Protein AF-A0A7C6EQD5-F1 (afdb_monomer)

Mean predicted align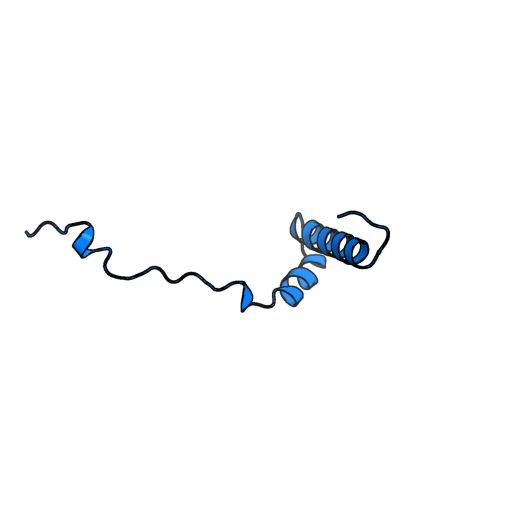ed error: 6.14 Å

Secondary structure (DSSP, 8-state):
-PPPPHHHH--SPP----GGG---HHHHHHGGGS-THHHHHHHHHHHHHHHHH-TT---

Solvent-accessible surface area (backbone atoms only — not comparable to full-atom values): 3886 Å² total; per-residue (Å²): 132,87,82,84,50,72,75,74,74,63,72,72,81,86,82,74,83,65,65,88,80,52,84,54,65,69,59,47,59,57,20,56,83,43,70,70,70,41,25,52,52,30,53,50,48,53,52,50,56,52,44,75,70,36,90,86,54,87,130

Nearest PDB structures (foldseek):
  6xxj-assembly1_A  TM=5.558E-01  e=6.938E+00  Homo sapiens
  8a0g-assembly1_B-2  TM=5.579E-01  e=7.414E+00  Homo sapiens

Structure (mmCIF, N/CA/C/O backbone):
data_AF-A0A7C6EQD5-F1
#
_entry.id   AF-A0A7C6EQD5-F1
#
loop_
_atom_site.group_PDB
_atom_site.id
_atom_site.type_symbol
_atom_site.label_atom_id
_atom_site.label_alt_id
_atom_site.label_comp_id
_atom_site.label_asym_id
_atom_site.label_entity_id
_atom_site.label_seq_id
_atom_site.pdbx_PDB_ins_code
_atom_site.Cartn_x
_atom_site.Cartn_y
_atom_site.Cartn_z
_atom_site.occupancy
_atom_site.B_iso_or_equiv
_atom_site.auth_seq_id
_atom_site.auth_comp_id
_atom_site.auth_asym_id
_atom_site.auth_atom_id
_atom_site.pdbx_PDB_model_num
ATOM 1 N N . MET A 1 1 ? -22.001 5.686 45.516 1.00 71.38 1 MET A N 1
ATOM 2 C CA . MET A 1 1 ? -21.959 5.416 44.058 1.00 71.38 1 MET A CA 1
ATOM 3 C C . MET A 1 1 ? -20.950 4.302 43.799 1.00 71.38 1 MET A C 1
ATOM 5 O O . MET A 1 1 ? -19.871 4.350 44.378 1.00 71.38 1 MET A O 1
ATOM 9 N N . LYS A 1 2 ? -21.294 3.272 43.015 1.00 80.81 2 LYS A N 1
ATOM 10 C CA . LYS A 1 2 ? -20.393 2.138 42.731 1.00 80.81 2 LYS A CA 1
ATOM 11 C C . LYS A 1 2 ? -19.253 2.599 41.812 1.00 80.81 2 LYS A C 1
ATOM 13 O O . LYS A 1 2 ? -19.519 3.171 40.761 1.00 80.81 2 LYS A O 1
ATOM 18 N N . LYS A 1 3 ? -17.997 2.352 42.195 1.00 85.50 3 LYS A N 1
ATOM 19 C CA . LYS A 1 3 ? -16.818 2.661 41.369 1.00 85.50 3 LYS A CA 1
ATOM 20 C C . LYS A 1 3 ? -16.692 1.602 40.266 1.00 85.50 3 LYS A C 1
ATOM 22 O O . LYS A 1 3 ? -16.527 0.429 40.589 1.00 85.50 3 LYS A O 1
ATOM 27 N N . LEU A 1 4 ? -16.794 1.995 38.992 1.00 88.50 4 LEU A N 1
ATOM 28 C CA . LEU A 1 4 ? -16.548 1.082 37.866 1.00 88.50 4 LEU A CA 1
ATOM 29 C C . LEU A 1 4 ? -15.072 0.663 37.835 1.00 88.50 4 LEU A C 1
ATOM 31 O O . LEU A 1 4 ? -14.174 1.489 38.017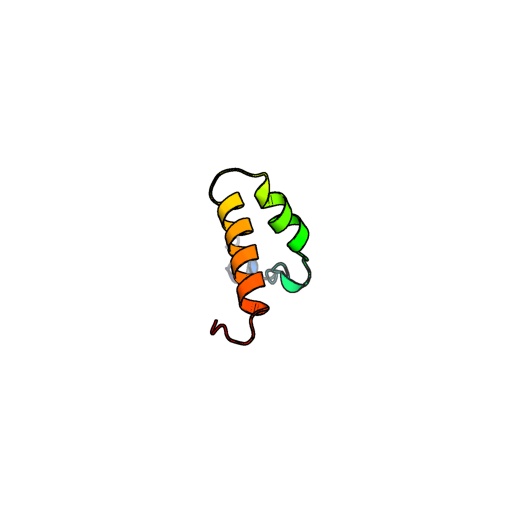 1.00 88.50 4 LEU A O 1
ATOM 35 N N . THR A 1 5 ? -14.821 -0.621 37.592 1.00 93.06 5 THR A N 1
ATOM 36 C CA . THR A 1 5 ? -13.476 -1.180 37.426 1.00 93.06 5 THR A CA 1
ATOM 37 C C . THR A 1 5 ? -13.098 -1.261 35.946 1.00 93.06 5 THR A C 1
ATOM 39 O O . THR A 1 5 ? -13.959 -1.253 35.070 1.00 93.06 5 THR A O 1
ATOM 42 N N . LYS A 1 6 ? -11.802 -1.404 35.634 1.00 88.12 6 LYS A N 1
ATOM 43 C CA . LYS A 1 6 ? -11.343 -1.594 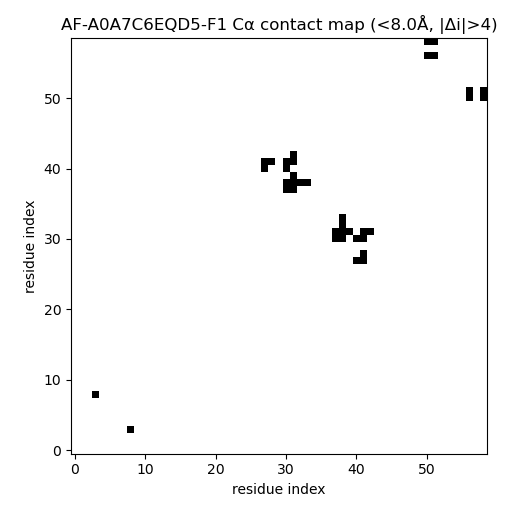34.243 1.00 88.12 6 LYS A CA 1
ATOM 44 C C . LYS A 1 6 ? -12.010 -2.798 33.564 1.00 88.12 6 LYS A C 1
ATOM 46 O O . LYS A 1 6 ? -12.334 -2.734 32.386 1.00 88.12 6 LYS A O 1
ATOM 51 N N . LYS A 1 7 ? -12.264 -3.873 34.317 1.00 87.81 7 LYS A N 1
ATOM 52 C CA . LYS A 1 7 ? -12.965 -5.064 33.814 1.00 87.81 7 LYS A CA 1
ATOM 53 C C . LYS A 1 7 ? -14.429 -4.780 33.470 1.00 87.81 7 LYS A C 1
ATOM 55 O O . LYS A 1 7 ? -14.982 -5.436 32.597 1.00 87.81 7 LYS A O 1
ATOM 60 N N . ASP A 1 8 ? -15.045 -3.800 34.130 1.00 89.69 8 ASP A N 1
ATOM 61 C CA . ASP A 1 8 ? -16.431 -3.424 33.856 1.00 89.69 8 ASP A CA 1
ATOM 62 C C . ASP A 1 8 ? -16.581 -2.660 32.533 1.00 89.69 8 ASP A C 1
ATOM 64 O O . ASP A 1 8 ? -17.652 -2.728 31.934 1.00 89.69 8 ASP A O 1
ATOM 68 N N . ILE A 1 9 ? -15.525 -1.972 32.075 1.00 90.50 9 ILE A N 1
ATOM 69 C CA . ILE A 1 9 ? -15.534 -1.127 30.864 1.00 90.50 9 ILE A CA 1
ATOM 70 C C . ILE A 1 9 ? -14.833 -1.756 29.650 1.00 90.50 9 ILE A C 1
ATOM 72 O O . ILE A 1 9 ? -15.112 -1.359 28.527 1.00 90.50 9 ILE A O 1
ATOM 76 N N . LEU A 1 10 ? -13.940 -2.731 29.843 1.00 91.44 10 LEU A N 1
ATOM 77 C CA . LEU A 1 10 ? -13.184 -3.390 28.764 1.00 91.44 10 LEU A CA 1
ATOM 78 C C . LEU A 1 10 ? -13.757 -4.778 28.431 1.00 91.44 10 LEU A C 1
ATOM 80 O O . LEU A 1 10 ? -13.022 -5.764 28.402 1.00 91.44 10 LEU A O 1
ATOM 84 N N . LYS A 1 11 ? -15.079 -4.875 28.255 1.00 91.88 11 LYS A N 1
ATOM 85 C CA . LYS A 1 11 ? -15.759 -6.153 27.968 1.00 91.88 11 LYS A CA 1
ATOM 86 C C . LYS A 1 11 ? -15.747 -6.515 26.486 1.00 91.88 11 LYS A C 1
ATOM 88 O O . LYS A 1 11 ? -15.692 -7.693 26.148 1.00 91.88 11 LYS A O 1
ATOM 93 N N . ASP A 1 12 ? -15.773 -5.506 25.626 1.00 92.75 12 ASP A N 1
ATOM 94 C CA . ASP A 1 12 ? -15.858 -5.691 24.185 1.00 92.75 12 ASP A CA 1
ATOM 95 C C . ASP A 1 12 ? -14.466 -5.731 23.551 1.00 92.75 12 ASP A C 1
ATOM 97 O O . ASP A 1 12 ? -13.584 -4.928 23.863 1.00 92.75 12 ASP A O 1
ATOM 101 N N . THR A 1 13 ? -14.263 -6.673 22.632 1.00 91.94 13 THR A N 1
ATOM 102 C CA . THR A 1 13 ? -13.028 -6.757 21.849 1.00 91.94 13 THR A CA 1
ATOM 103 C C . THR A 1 13 ? -13.020 -5.694 20.755 1.00 91.94 13 THR A C 1
ATOM 105 O O . THR A 1 13 ? -13.959 -5.601 19.961 1.00 91.94 13 THR A O 1
ATOM 108 N N . ILE A 1 14 ? -11.929 -4.930 20.670 1.00 91.62 14 ILE A N 1
ATOM 109 C CA . ILE A 1 14 ? -11.713 -3.962 19.592 1.00 91.62 14 ILE A CA 1
ATOM 110 C C . ILE A 1 14 ? -11.598 -4.718 18.266 1.00 91.62 14 ILE A C 1
ATOM 112 O O . ILE A 1 14 ? -10.742 -5.586 18.095 1.00 91.62 14 ILE A O 1
ATOM 116 N N . LYS A 1 15 ? -12.467 -4.377 17.314 1.00 92.31 15 LYS A N 1
ATOM 117 C CA . LYS A 1 15 ? -12.422 -4.912 15.952 1.00 92.31 15 LYS A CA 1
ATOM 118 C C . LYS A 1 15 ? -11.603 -3.967 15.081 1.00 92.31 15 LYS A C 1
ATOM 120 O O . LYS A 1 15 ? -11.998 -2.824 14.870 1.00 92.31 15 LYS A O 1
ATOM 125 N N . HIS A 1 16 ? -10.472 -4.450 14.580 1.00 93.12 16 HIS A N 1
ATOM 126 C CA . HIS A 1 16 ? -9.655 -3.723 13.612 1.00 93.12 16 HIS A CA 1
ATOM 127 C C . HIS A 1 16 ? -10.166 -3.960 12.188 1.00 93.12 16 HIS A C 1
ATOM 129 O O . HIS A 1 16 ? -10.760 -4.999 11.892 1.00 93.12 16 HIS A O 1
ATOM 135 N N . ILE A 1 17 ? -9.920 -2.995 11.303 1.00 92.06 17 ILE A N 1
ATOM 136 C CA . ILE A 1 17 ? -10.188 -3.147 9.873 1.00 92.06 17 ILE A CA 1
ATOM 137 C C . ILE A 1 17 ? -9.220 -4.193 9.316 1.00 92.06 17 ILE A C 1
ATOM 139 O O . ILE A 1 17 ? -8.008 -4.096 9.509 1.00 92.06 17 ILE A O 1
ATOM 143 N N . ASP A 1 18 ? -9.754 -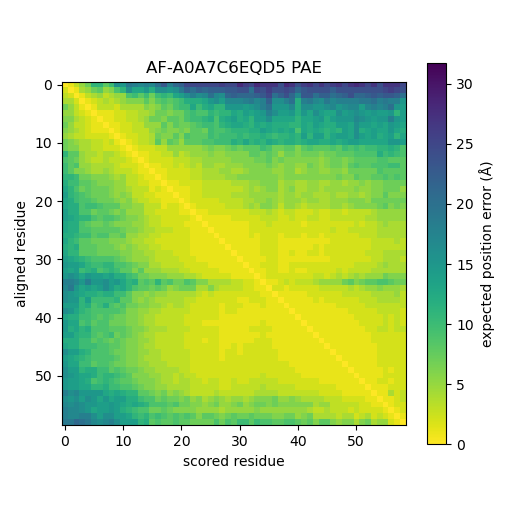5.182 8.604 1.00 93.38 18 ASP A N 1
ATOM 144 C CA . ASP A 1 18 ? -8.938 -6.117 7.837 1.00 93.38 18 ASP A CA 1
ATOM 145 C C . ASP A 1 18 ? -8.511 -5.451 6.527 1.00 93.38 18 ASP A C 1
ATOM 147 O O . ASP A 1 18 ? -9.241 -5.466 5.535 1.00 93.38 18 ASP A O 1
ATOM 151 N N . ILE A 1 19 ? -7.327 -4.835 6.539 1.00 91.00 19 ILE A N 1
ATOM 152 C CA . ILE A 1 19 ? -6.800 -4.082 5.396 1.00 91.00 19 ILE A CA 1
ATOM 153 C C . ILE A 1 19 ? -6.630 -4.955 4.145 1.00 91.00 19 ILE A C 1
ATOM 155 O O . ILE A 1 19 ? -6.689 -4.440 3.037 1.00 91.00 19 ILE A O 1
ATOM 159 N N . LYS A 1 20 ? -6.492 -6.282 4.294 1.00 93.00 20 LYS A N 1
ATOM 160 C CA . LYS A 1 20 ? -6.375 -7.206 3.154 1.00 93.00 20 LYS A CA 1
ATOM 161 C C . LYS A 1 20 ? -7.667 -7.319 2.351 1.00 93.00 20 LYS A C 1
ATOM 163 O O . LYS A 1 20 ? -7.626 -7.716 1.194 1.00 93.00 20 LYS A O 1
ATOM 168 N N . LYS A 1 21 ? -8.812 -6.999 2.962 1.00 95.25 21 LYS A N 1
ATOM 169 C CA . LYS A 1 21 ? -10.116 -6.981 2.283 1.00 95.25 21 LYS A CA 1
ATOM 170 C C . LYS A 1 21 ? -10.349 -5.700 1.484 1.00 95.25 21 LYS A C 1
ATOM 172 O O . LYS A 1 21 ? -11.386 -5.586 0.839 1.00 95.25 21 LYS A O 1
ATOM 177 N N . ILE A 1 22 ? -9.430 -4.739 1.553 1.00 93.12 22 ILE A N 1
ATOM 178 C CA . ILE A 1 22 ? -9.536 -3.454 0.873 1.00 93.12 22 ILE A CA 1
ATOM 179 C C . ILE A 1 22 ? -8.553 -3.458 -0.289 1.00 93.12 22 ILE A C 1
ATOM 181 O O . ILE A 1 22 ? -7.342 -3.514 -0.086 1.00 93.12 22 ILE A O 1
ATOM 185 N N . ASP A 1 23 ? -9.079 -3.358 -1.504 1.00 94.62 23 ASP A N 1
ATOM 186 C CA . ASP A 1 23 ? -8.259 -3.037 -2.665 1.00 94.62 23 ASP A CA 1
ATOM 187 C C . ASP A 1 23 ? -7.986 -1.527 -2.685 1.00 94.62 23 ASP A C 1
ATOM 189 O O . ASP A 1 23 ? -8.874 -0.714 -2.947 1.00 94.62 23 ASP A O 1
ATOM 193 N N . SER A 1 24 ? -6.752 -1.144 -2.362 1.00 94.44 24 SER A N 1
ATOM 194 C CA . SER A 1 24 ? -6.310 0.251 -2.346 1.00 94.44 24 SER A CA 1
ATOM 195 C C . SER A 1 24 ? -5.802 0.757 -3.698 1.00 94.44 24 SER A C 1
ATOM 197 O O . SER A 1 24 ? -5.437 1.930 -3.791 1.00 94.44 24 SER A O 1
ATOM 199 N N . THR A 1 25 ? -5.796 -0.069 -4.752 1.00 95.44 25 THR A N 1
ATOM 200 C CA . THR A 1 25 ? -5.191 0.271 -6.052 1.00 95.44 25 THR A CA 1
ATOM 201 C C . THR A 1 25 ? -5.765 1.564 -6.626 1.00 95.44 25 THR A C 1
ATOM 203 O O . THR A 1 25 ? -5.011 2.460 -6.999 1.00 95.44 25 THR A O 1
ATOM 206 N N . ALA A 1 26 ? -7.093 1.710 -6.618 1.00 96.00 26 ALA A N 1
ATOM 207 C CA . ALA A 1 26 ? -7.762 2.909 -7.127 1.00 96.00 26 ALA A CA 1
ATOM 208 C C . ALA A 1 26 ? -7.428 4.171 -6.311 1.00 96.00 26 ALA A C 1
ATOM 210 O O . ALA A 1 26 ? -7.320 5.264 -6.865 1.00 96.00 26 ALA A O 1
ATOM 211 N N . ILE A 1 27 ? -7.231 4.024 -4.996 1.00 95.62 27 ILE A N 1
ATOM 212 C CA . ILE A 1 27 ? -6.854 5.141 -4.125 1.00 95.62 27 ILE A CA 1
ATOM 213 C C . ILE A 1 27 ? -5.448 5.606 -4.493 1.00 95.62 27 ILE A C 1
ATOM 215 O O . ILE A 1 27 ? -5.269 6.787 -4.775 1.00 95.62 27 ILE A O 1
ATOM 219 N N . ILE A 1 28 ? -4.477 4.689 -4.546 1.00 96.81 28 ILE A N 1
ATOM 220 C CA . ILE A 1 28 ? -3.085 5.013 -4.885 1.00 96.81 28 ILE A CA 1
ATOM 221 C C . ILE A 1 28 ? -2.978 5.609 -6.291 1.00 96.81 28 ILE A C 1
ATOM 223 O O . ILE A 1 28 ? -2.242 6.574 -6.485 1.00 96.81 28 ILE A O 1
ATOM 227 N N . ASP A 1 29 ? -3.742 5.097 -7.256 1.00 97.19 29 ASP A N 1
ATOM 228 C CA . ASP A 1 29 ? -3.737 5.636 -8.615 1.00 97.19 29 ASP A CA 1
ATOM 229 C C . ASP A 1 29 ? -4.237 7.090 -8.661 1.00 97.19 29 ASP A C 1
ATOM 231 O O . ASP A 1 29 ? -3.600 7.955 -9.263 1.00 97.19 29 ASP A O 1
ATOM 235 N N . SER A 1 30 ? -5.299 7.407 -7.911 1.00 97.31 30 SER A N 1
ATOM 236 C CA . SER A 1 30 ? -5.805 8.782 -7.806 1.00 97.31 30 SER A CA 1
ATOM 237 C C . SER A 1 30 ? -4.809 9.762 -7.168 1.00 97.31 30 SER A C 1
ATOM 239 O O . SER A 1 30 ? -4.880 10.966 -7.422 1.00 97.31 30 SER A O 1
ATOM 241 N N . MET A 1 31 ? -3.843 9.275 -6.374 1.00 97.94 31 MET A N 1
ATOM 242 C CA . MET A 1 31 ? -2.854 10.130 -5.707 1.00 97.94 31 MET A CA 1
ATOM 243 C C . MET A 1 31 ? -1.903 10.835 -6.688 1.00 97.94 31 MET A C 1
ATOM 245 O O . MET A 1 31 ? -1.272 11.820 -6.304 1.00 97.94 31 MET A O 1
ATOM 249 N N . ARG A 1 32 ? -1.820 10.392 -7.951 1.00 97.38 32 ARG A N 1
ATOM 250 C CA . ARG A 1 32 ? -1.044 11.062 -9.016 1.00 97.38 32 ARG A CA 1
ATOM 251 C C . ARG A 1 32 ? -1.486 12.506 -9.238 1.00 97.38 32 ARG A C 1
ATOM 253 O O . ARG A 1 32 ? -0.649 13.400 -9.366 1.00 97.38 32 ARG A O 1
ATOM 260 N N . GLU A 1 33 ? -2.797 12.720 -9.212 1.00 97.25 33 GLU A N 1
ATOM 261 C CA . GLU A 1 33 ? -3.437 14.017 -9.452 1.00 97.25 33 GLU A CA 1
ATOM 262 C C . GLU A 1 33 ? -3.492 14.893 -8.191 1.00 97.25 33 GLU A C 1
ATOM 264 O O . GLU A 1 33 ? -3.974 16.024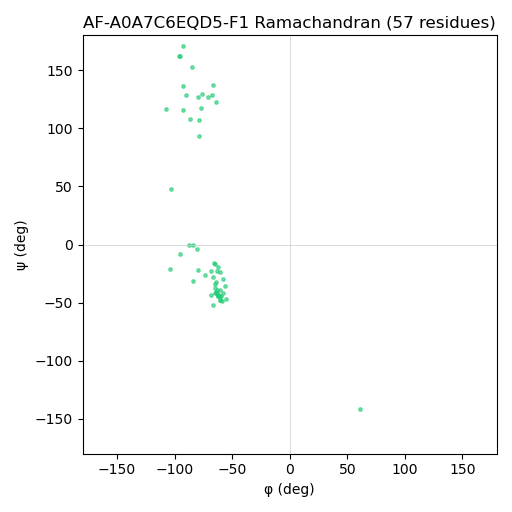 -8.220 1.00 97.25 33 GLU A O 1
ATOM 269 N N . MET A 1 34 ? -2.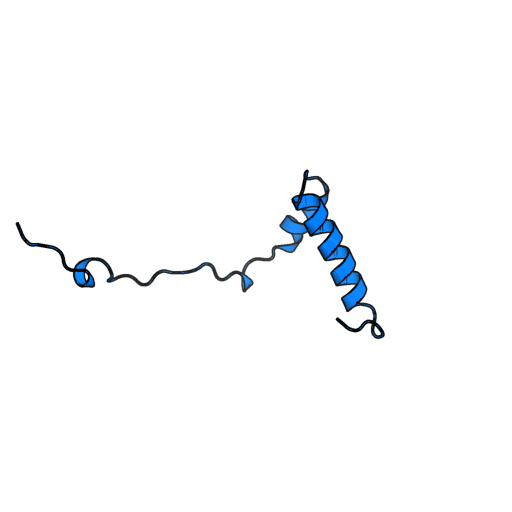976 14.396 -7.066 1.00 96.19 34 MET A N 1
ATOM 270 C CA . MET A 1 34 ? -2.934 15.122 -5.801 1.00 96.19 34 MET A CA 1
ATOM 271 C C . MET A 1 34 ? -1.607 15.878 -5.625 1.00 96.19 34 MET A C 1
ATOM 273 O O . MET A 1 34 ? -0.651 15.729 -6.395 1.00 96.19 34 MET A O 1
ATOM 277 N N . SER A 1 35 ? -1.555 16.718 -4.591 1.00 95.44 35 SER A N 1
ATOM 278 C CA . SER A 1 35 ? -0.381 17.522 -4.236 1.00 95.44 35 SER A CA 1
ATOM 279 C C . SER A 1 35 ? 0.477 16.851 -3.159 1.00 95.44 35 SER A C 1
ATOM 281 O O . SER A 1 35 ? 0.003 15.994 -2.411 1.00 95.44 35 SER A O 1
ATOM 283 N N . PHE A 1 36 ? 1.727 17.310 -3.038 1.00 95.19 36 PHE A N 1
ATOM 284 C CA . PHE A 1 36 ? 2.678 16.912 -1.993 1.00 95.19 36 PHE A CA 1
ATOM 285 C C . PHE A 1 36 ? 3.015 15.410 -2.013 1.00 95.19 36 PHE A C 1
ATOM 287 O O . PHE A 1 36 ? 3.161 14.806 -3.077 1.00 95.19 36 PHE A O 1
ATOM 294 N N . THR A 1 37 ? 3.144 14.810 -0.831 1.00 97.06 37 THR A N 1
ATOM 295 C CA . THR A 1 37 ? 3.588 13.429 -0.607 1.00 97.06 37 THR A CA 1
ATOM 296 C C . THR A 1 37 ? 2.660 12.377 -1.215 1.00 97.06 37 THR A 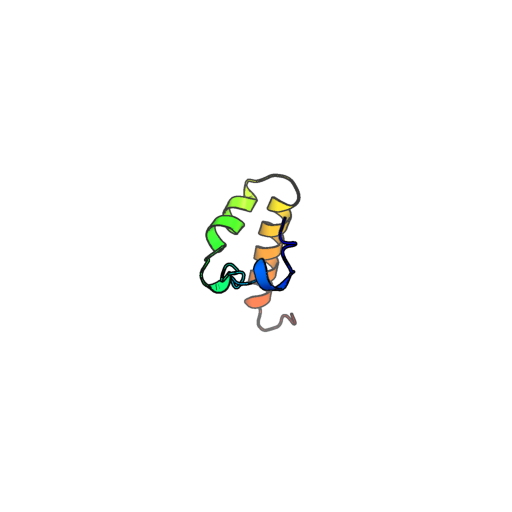C 1
ATOM 298 O O . THR A 1 37 ? 3.083 11.246 -1.465 1.00 97.06 37 THR A O 1
ATOM 301 N N . SER A 1 38 ? 1.410 12.733 -1.523 1.00 97.00 38 SER A N 1
ATOM 302 C CA . SER A 1 38 ? 0.489 11.851 -2.243 1.00 97.00 38 SER A CA 1
ATOM 303 C C . SER A 1 38 ? 1.029 11.495 -3.631 1.00 97.00 38 SER A C 1
ATOM 305 O O . SER A 1 38 ? 1.119 10.317 -3.981 1.00 97.00 38 SER A O 1
ATOM 307 N N . ARG A 1 39 ? 1.489 12.495 -4.394 1.00 97.44 39 ARG A N 1
ATOM 308 C CA .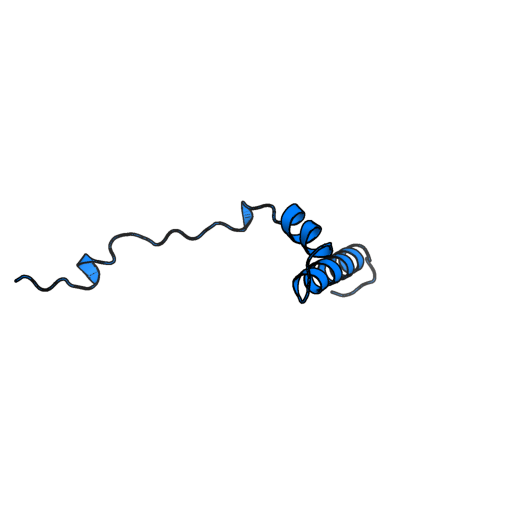 ARG A 1 39 ? 2.060 12.277 -5.733 1.00 97.44 39 ARG A CA 1
ATOM 309 C C . ARG A 1 39 ? 3.350 11.462 -5.677 1.00 97.44 39 ARG A C 1
ATOM 311 O O . ARG A 1 39 ? 3.602 10.621 -6.543 1.00 97.44 39 ARG A O 1
ATOM 318 N N . GLU A 1 40 ? 4.157 11.699 -4.648 1.00 98.00 40 GLU A N 1
ATOM 319 C CA . GLU A 1 40 ? 5.390 10.947 -4.404 1.00 98.00 40 GLU A CA 1
ATOM 320 C C . GLU A 1 40 ? 5.087 9.472 -4.120 1.00 98.00 40 GLU A C 1
ATOM 322 O O . GLU A 1 40 ? 5.746 8.598 -4.676 1.00 98.00 40 GLU A O 1
ATOM 327 N N . THR A 1 41 ? 4.038 9.184 -3.344 1.00 97.88 41 THR A N 1
ATOM 328 C CA . THR A 1 41 ? 3.596 7.813 -3.042 1.00 97.88 41 THR A CA 1
ATOM 329 C C . THR A 1 41 ? 3.166 7.062 -4.305 1.00 97.88 41 THR A C 1
ATOM 331 O O . THR A 1 41 ? 3.573 5.915 -4.512 1.00 97.88 41 THR A O 1
ATOM 334 N N . ALA A 1 42 ? 2.400 7.708 -5.192 1.00 97.94 42 ALA A N 1
ATOM 335 C CA . ALA A 1 42 ? 2.023 7.114 -6.477 1.00 97.9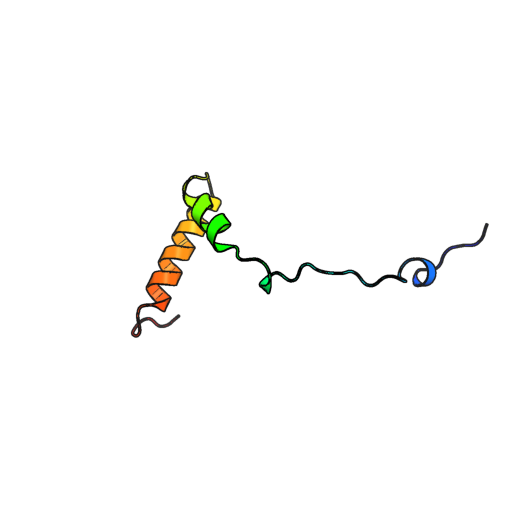4 42 ALA A CA 1
ATOM 336 C C . ALA A 1 42 ? 3.252 6.828 -7.359 1.00 97.94 42 ALA A C 1
ATOM 338 O O . ALA A 1 42 ? 3.396 5.736 -7.908 1.00 97.94 42 ALA A O 1
ATOM 339 N N . SER A 1 43 ? 4.188 7.778 -7.428 1.00 97.75 43 SER A N 1
ATOM 340 C CA . SER A 1 43 ? 5.427 7.633 -8.205 1.00 97.75 43 SER A CA 1
ATOM 341 C C . SER A 1 43 ? 6.334 6.523 -7.652 1.00 97.75 43 SER A C 1
ATOM 343 O O . SER A 1 43 ? 6.886 5.727 -8.411 1.00 97.75 43 SER A O 1
ATOM 345 N N . ALA A 1 44 ? 6.466 6.425 -6.326 1.00 97.94 44 ALA A N 1
ATOM 346 C CA . ALA A 1 44 ? 7.213 5.359 -5.662 1.00 97.94 44 ALA A CA 1
ATOM 347 C C . ALA A 1 44 ? 6.591 3.980 -5.930 1.00 97.94 44 ALA A C 1
ATOM 349 O O . ALA A 1 44 ? 7.314 3.014 -6.179 1.00 97.94 44 ALA A O 1
ATOM 350 N N . THR A 1 45 ? 5.257 3.905 -5.951 1.00 97.88 45 THR A N 1
ATOM 351 C CA . THR A 1 45 ? 4.526 2.679 -6.297 1.00 97.88 45 THR A CA 1
ATOM 352 C C . THR A 1 45 ? 4.877 2.210 -7.710 1.00 97.88 45 THR A C 1
ATOM 354 O O . THR A 1 45 ? 5.173 1.032 -7.901 1.00 97.88 45 THR A O 1
ATOM 357 N N . ASP A 1 46 ? 4.943 3.109 -8.695 1.00 97.12 46 ASP A N 1
ATOM 358 C CA . ASP A 1 46 ? 5.336 2.739 -10.064 1.00 97.12 46 ASP A CA 1
ATOM 359 C C . ASP A 1 46 ? 6.758 2.200 -10.152 1.00 97.12 46 ASP A C 1
ATOM 361 O O . ASP A 1 46 ? 7.015 1.219 -10.856 1.00 97.12 46 ASP A O 1
ATOM 365 N N . ILE A 1 47 ? 7.694 2.852 -9.458 1.00 96.81 47 ILE A N 1
ATOM 366 C CA . ILE A 1 47 ? 9.096 2.429 -9.414 1.00 96.81 47 ILE A CA 1
ATOM 367 C C . ILE A 1 47 ? 9.176 1.023 -8.826 1.00 96.81 47 ILE A C 1
ATOM 369 O O . ILE A 1 47 ? 9.784 0.141 -9.431 1.00 96.81 47 ILE A O 1
ATOM 373 N N . PHE A 1 48 ? 8.494 0.788 -7.707 1.00 97.00 48 PHE A N 1
ATOM 374 C CA . PHE A 1 48 ? 8.449 -0.522 -7.075 1.00 97.00 48 PHE A CA 1
ATOM 375 C C . PHE A 1 48 ? 7.833 -1.584 -7.997 1.00 97.00 48 PHE A C 1
ATOM 377 O O . PHE A 1 48 ? 8.407 -2.656 -8.181 1.00 97.00 48 PHE A O 1
ATOM 384 N N . MET A 1 49 ? 6.727 -1.274 -8.679 1.00 96.38 49 MET A N 1
ATOM 385 C CA . MET A 1 49 ? 6.106 -2.190 -9.643 1.00 96.38 49 MET A CA 1
ATOM 386 C C . MET A 1 49 ? 7.010 -2.491 -10.843 1.00 96.38 49 MET A C 1
ATOM 388 O O . MET A 1 49 ? 6.963 -3.595 -11.389 1.00 96.38 49 MET A O 1
ATOM 392 N N . ARG A 1 50 ? 7.839 -1.535 -11.274 1.00 96.88 50 ARG A N 1
ATOM 393 C CA . ARG A 1 50 ? 8.864 -1.769 -12.301 1.00 96.88 50 ARG A CA 1
ATOM 394 C C . ARG A 1 50 ? 9.976 -2.677 -11.789 1.00 96.88 50 ARG A C 1
ATOM 396 O O . ARG A 1 50 ? 10.360 -3.584 -12.519 1.00 96.88 50 ARG A O 1
ATOM 403 N N . MET A 1 51 ? 10.447 -2.464 -10.560 1.00 97.19 51 MET A N 1
ATOM 404 C CA . MET A 1 51 ? 11.452 -3.318 -9.924 1.00 97.19 51 MET A CA 1
ATOM 405 C C . MET A 1 51 ? 10.948 -4.760 -9.825 1.00 97.19 51 MET A C 1
ATOM 407 O O . MET A 1 51 ? 11.624 -5.664 -10.299 1.00 97.19 51 MET A O 1
ATOM 411 N N . LEU A 1 52 ? 9.719 -4.973 -9.338 1.00 96.31 52 LEU A N 1
ATOM 412 C CA . LEU A 1 52 ? 9.105 -6.305 -9.222 1.00 96.31 52 LEU A CA 1
ATOM 413 C C . LEU A 1 52 ? 9.010 -7.065 -10.555 1.00 96.31 52 LEU A C 1
ATOM 415 O O . LEU A 1 52 ? 9.013 -8.295 -10.572 1.00 96.31 52 LEU A O 1
ATOM 419 N N . LYS A 1 53 ? 8.889 -6.349 -11.678 1.00 96.25 53 LYS A N 1
ATOM 420 C CA . LYS A 1 53 ? 8.837 -6.952 -13.019 1.00 96.25 53 LYS A CA 1
ATOM 421 C C . LYS A 1 53 ? 10.221 -7.326 -13.552 1.00 96.25 53 LYS A C 1
ATOM 423 O O . LYS A 1 53 ? 10.311 -8.168 -14.448 1.00 96.25 53 LYS A O 1
ATOM 428 N N . ASP A 1 54 ? 11.283 -6.715 -13.039 1.00 96.62 54 ASP A N 1
ATOM 429 C CA . ASP A 1 54 ? 12.648 -6.989 -13.463 1.00 96.62 54 ASP A CA 1
ATOM 430 C C . ASP A 1 54 ? 13.241 -8.162 -12.672 1.00 96.62 54 ASP A C 1
ATOM 432 O O . ASP A 1 54 ? 13.614 -8.046 -11.510 1.00 96.62 54 ASP A O 1
ATOM 436 N N . LYS A 1 55 ? 13.397 -9.307 -13.344 1.00 93.94 55 LYS A N 1
ATOM 437 C CA . LYS A 1 55 ? 13.961 -10.531 -12.752 1.00 93.94 55 LYS A CA 1
ATOM 438 C C . LYS A 1 55 ? 15.433 -10.408 -12.345 1.00 93.94 55 LYS A C 1
ATOM 440 O O . LYS A 1 55 ? 15.926 -11.286 -11.644 1.00 93.94 55 LYS A O 1
ATOM 445 N N . LYS A 1 56 ? 16.153 -9.396 -12.840 1.00 95.81 56 LYS A N 1
ATOM 446 C CA . LYS A 1 56 ? 17.552 -9.124 -12.475 1.00 95.81 56 LYS A CA 1
ATOM 447 C C . LYS A 1 56 ? 17.666 -8.092 -11.353 1.00 95.81 56 LYS A C 1
ATOM 449 O O . LYS A 1 56 ? 18.771 -7.865 -10.865 1.00 95.81 56 LYS A O 1
ATOM 454 N N . CYS A 1 57 ? 16.559 -7.461 -10.972 1.00 92.62 57 CYS A N 1
ATOM 455 C CA . CYS A 1 57 ? 16.521 -6.508 -9.879 1.00 92.62 57 CYS A CA 1
ATOM 456 C C . CYS A 1 57 ? 16.462 -7.260 -8.544 1.00 92.62 57 CYS A C 1
ATOM 458 O O . CYS A 1 57 ? 15.610 -8.124 -8.344 1.00 92.62 57 CYS A O 1
ATOM 460 N N . SER A 1 58 ? 17.377 -6.927 -7.636 1.00 91.69 58 SER A N 1
ATOM 461 C CA . SER A 1 58 ? 17.309 -7.345 -6.234 1.00 91.69 58 SER A CA 1
ATOM 462 C C . SER A 1 58 ? 16.534 -6.289 -5.449 1.00 91.69 58 SER A C 1
ATOM 464 O O . SER A 1 58 ? 16.858 -5.104 -5.555 1.00 91.69 58 SER A O 1
ATOM 466 N N . ILE A 1 59 ? 15.520 -6.715 -4.692 1.00 85.00 59 ILE A N 1
ATOM 467 C CA . ILE A 1 59 ? 14.520 -5.861 -4.027 1.00 85.00 59 ILE A CA 1
ATOM 468 C C . ILE A 1 59 ? 14.467 -6.202 -2.544 1.00 85.00 59 ILE A C 1
ATOM 470 O O . ILE A 1 59 ? 14.464 -7.417 -2.238 1.00 85.00 59 ILE A O 1
#

Foldseek 3Di:
DDDDDPCNVPVDDDDDDPCVVDDCPVVLCVLCVPDDVSVVSNVVVVVVVVLVVDPPRDD

pLDDT: mean 93.79, std 4.69, range [71.38, 98.0]

Sequence (59 aa):
MKKLTKKDILKDTIKHIDIKKIDSTAIIDSMREMSFTSRETASATDIFMRMLKDKKCSI

Radius of gyration: 21.38 Å; Cα contacts (8 Å, |Δi|>4): 19; chains: 1; bounding box: 40×28×58 Å